Protein AF-A0A933ISQ3-F1 (afdb_monomer_lite)

Foldseek 3Di:
DDLDDLVVDPPPCPCQVPPPVNDPVVVVSVVVVVVVVVVVVVD

pLDDT: mean 89.8, std 8.4, range [58.62, 96.62]

Secondary structure (DSSP, 8-state):
--S-GGGS--S--HHHHT-TT---HHHHHHHHHHHHHHHHTT-

Radius of gyration: 11.87 Å; chains: 1; bounding box: 15×34×22 Å

Structure (mmCIF, N/CA/C/O backbone):
data_AF-A0A933ISQ3-F1
#
_entry.id   AF-A0A933ISQ3-F1
#
loop_
_atom_site.group_PDB
_atom_site.id
_atom_site.type_symbol
_atom_site.label_atom_id
_atom_site.label_alt_id
_atom_site.label_comp_id
_atom_site.label_asym_id
_atom_site.label_entity_id
_atom_site.label_seq_id
_atom_site.pdbx_PDB_ins_code
_atom_site.Cartn_x
_atom_site.Cartn_y
_atom_site.Cartn_z
_atom_site.occupancy
_atom_site.B_iso_or_equiv
_atom_site.auth_seq_id
_atom_site.auth_comp_id
_atom_site.auth_asym_id
_atom_site.auth_atom_id
_atom_site.pdbx_PDB_model_num
ATOM 1 N N . GLY A 1 1 ? 4.181 10.387 -7.297 1.00 58.62 1 GLY A N 1
ATOM 2 C CA . GLY A 1 1 ? 4.182 9.165 -6.477 1.00 58.62 1 GLY A CA 1
ATOM 3 C C . GLY A 1 1 ? 5.470 8.442 -6.766 1.00 58.62 1 GLY A C 1
ATOM 4 O O . GLY A 1 1 ? 5.914 8.517 -7.903 1.00 58.62 1 GLY A O 1
ATOM 5 N N . THR A 1 2 ? 6.104 7.861 -5.755 1.00 71.38 2 THR A N 1
ATOM 6 C CA . THR A 1 2 ? 7.230 6.946 -5.960 1.00 71.38 2 THR A CA 1
ATOM 7 C C . THR A 1 2 ? 6.681 5.527 -6.059 1.00 71.38 2 THR A C 1
ATOM 9 O O . THR A 1 2 ? 5.648 5.223 -5.460 1.00 71.38 2 THR A O 1
ATOM 12 N N . GLU A 1 3 ? 7.374 4.657 -6.786 1.00 83.00 3 GLU A N 1
ATOM 13 C CA . GLU A 1 3 ? 6.999 3.243 -6.948 1.00 83.00 3 GLU A CA 1
ATOM 14 C C . GLU A 1 3 ? 7.408 2.388 -5.731 1.00 83.00 3 GLU A C 1
ATOM 16 O O . GLU A 1 3 ? 7.480 1.164 -5.803 1.00 83.00 3 GLU A O 1
ATOM 21 N N . ASP A 1 4 ? 7.668 3.032 -4.593 1.00 85.56 4 ASP A N 1
ATOM 22 C CA . ASP A 1 4 ? 8.168 2.401 -3.379 1.00 85.56 4 ASP A CA 1
ATOM 23 C C . ASP A 1 4 ? 7.058 2.206 -2.336 1.00 85.56 4 ASP A C 1
ATOM 25 O O . ASP A 1 4 ? 6.069 2.946 -2.255 1.00 85.56 4 ASP A O 1
ATOM 29 N N . GLY A 1 5 ? 7.242 1.205 -1.475 1.00 86.69 5 GLY A N 1
ATOM 30 C CA . GLY A 1 5 ? 6.342 0.930 -0.356 1.00 86.69 5 GLY A CA 1
ATOM 31 C C . GLY A 1 5 ? 4.935 0.497 -0.788 1.00 86.69 5 GLY A C 1
ATOM 32 O O . GLY A 1 5 ? 4.731 -0.117 -1.833 1.00 86.69 5 GLY A O 1
ATOM 33 N N . VAL A 1 6 ? 3.926 0.792 0.039 1.00 90.06 6 VAL A N 1
ATOM 34 C CA . VAL A 1 6 ? 2.555 0.278 -0.170 1.00 90.06 6 VAL A CA 1
ATOM 35 C C . VAL A 1 6 ? 1.814 0.896 -1.356 1.00 90.06 6 VAL A C 1
ATOM 37 O O . VAL A 1 6 ? 0.793 0.355 -1.788 1.00 90.06 6 VAL A O 1
ATOM 40 N N . PHE A 1 7 ? 2.308 2.022 -1.875 1.00 89.81 7 PHE A N 1
ATOM 41 C CA . PHE A 1 7 ? 1.723 2.714 -3.023 1.00 89.81 7 PHE A CA 1
ATOM 42 C C . PHE A 1 7 ? 2.340 2.288 -4.358 1.00 89.81 7 PHE A C 1
ATOM 44 O O . PHE A 1 7 ? 1.668 2.435 -5.372 1.00 89.81 7 PHE A O 1
ATOM 51 N N . GLY A 1 8 ? 3.524 1.665 -4.347 1.00 89.00 8 GLY A N 1
ATOM 52 C CA . GLY A 1 8 ? 4.121 1.027 -5.526 1.00 89.00 8 GLY A CA 1
ATOM 53 C C . GLY A 1 8 ? 3.434 -0.274 -5.956 1.00 89.00 8 GLY A C 1
ATOM 54 O O . GLY A 1 8 ? 3.683 -0.799 -7.037 1.00 89.00 8 GLY A O 1
ATOM 55 N N . CYS A 1 9 ? 2.534 -0.826 -5.135 1.00 90.31 9 CYS A N 1
ATOM 56 C CA . CYS A 1 9 ? 1.765 -1.997 -5.540 1.00 90.31 9 CYS A CA 1
ATOM 57 C C . CYS A 1 9 ? 0.685 -1.637 -6.576 1.00 90.31 9 CYS A C 1
ATOM 59 O O . CYS A 1 9 ? -0.359 -1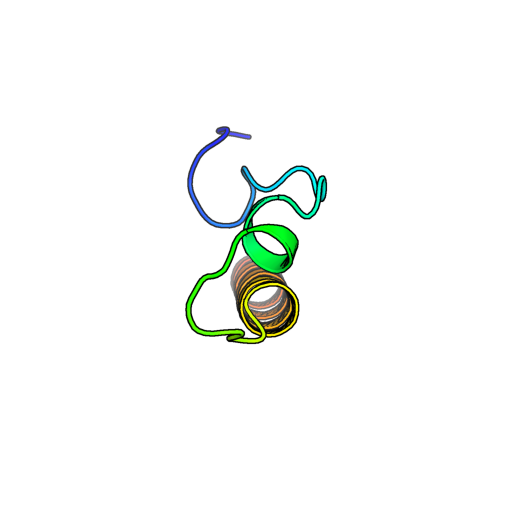.060 -6.242 1.00 90.31 9 CYS A O 1
ATOM 61 N N . VAL A 1 10 ? 0.901 -2.102 -7.808 1.00 89.25 10 VAL A N 1
ATOM 62 C CA . VAL A 1 10 ? 0.006 -1.935 -8.969 1.00 89.25 10 VAL A CA 1
ATOM 63 C C . VAL A 1 10 ? -1.124 -2.972 -9.068 1.00 89.25 10 VAL A C 1
ATOM 65 O O . VAL A 1 10 ? -1.907 -2.940 -10.010 1.00 89.25 10 VAL A O 1
ATOM 68 N N . GLY A 1 11 ? -1.251 -3.884 -8.098 1.00 86.94 11 GLY A N 1
ATOM 69 C CA . GLY A 1 11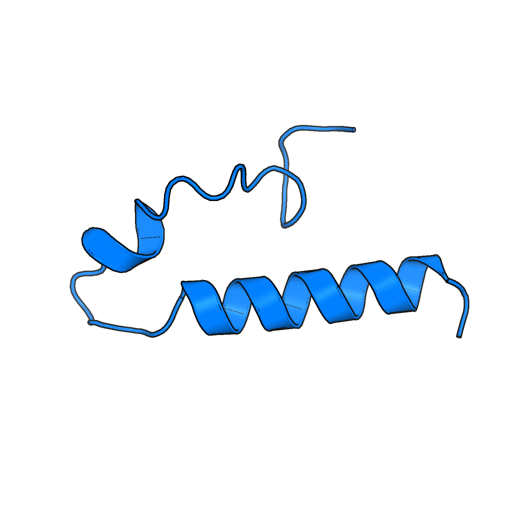 ? -2.401 -4.797 -8.014 1.00 86.94 11 GLY A CA 1
ATOM 70 C C . GLY A 1 11 ? -2.372 -5.995 -8.970 1.00 86.94 11 GLY A C 1
ATOM 71 O O . GLY A 1 11 ? -3.413 -6.596 -9.201 1.00 86.94 11 GLY A O 1
ATOM 72 N N . LEU A 1 12 ? -1.199 -6.372 -9.489 1.00 91.44 12 LEU A N 1
ATOM 73 C CA . LEU A 1 12 ? -1.027 -7.542 -10.368 1.00 91.44 12 LEU A CA 1
ATOM 74 C C . LEU A 1 12 ? -1.009 -8.894 -9.637 1.00 91.44 12 LEU A C 1
ATOM 76 O O . LEU A 1 12 ? -0.812 -9.915 -10.278 1.00 91.44 12 LEU A O 1
ATOM 80 N N . MET A 1 13 ? -1.175 -8.912 -8.312 1.00 90.12 13 MET A N 1
ATOM 81 C CA . MET A 1 13 ? -1.380 -10.134 -7.515 1.00 90.12 13 MET A CA 1
ATOM 82 C C . MET A 1 13 ? -0.242 -11.157 -7.436 1.00 90.12 13 MET A C 1
ATOM 84 O O . MET A 1 13 ? -0.338 -12.082 -6.639 1.00 90.12 13 MET A O 1
ATOM 88 N N . ALA A 1 14 ? 0.894 -10.912 -8.090 1.00 91.31 14 ALA A N 1
ATOM 89 C CA . ALA A 1 14 ? 2.050 -11.813 -8.075 1.00 91.31 14 ALA A CA 1
ATOM 90 C C . ALA A 1 14 ? 2.533 -12.244 -6.672 1.00 91.31 14 ALA A C 1
ATOM 92 O O . ALA A 1 14 ? 3.021 -13.358 -6.509 1.00 91.31 14 ALA A O 1
ATOM 93 N N . CYS A 1 15 ? 2.415 -11.381 -5.654 1.00 92.12 15 CYS A N 1
ATOM 94 C CA . CYS A 1 15 ? 2.791 -11.743 -4.285 1.00 92.12 15 CYS A CA 1
ATOM 95 C C . CYS A 1 15 ? 1.860 -12.798 -3.668 1.00 92.12 15 CYS A C 1
ATOM 97 O O . CYS A 1 15 ? 2.337 -13.620 -2.897 1.00 92.12 15 CYS A O 1
ATOM 99 N N . GLU A 1 16 ? 0.562 -12.761 -3.979 1.00 94.50 16 GLU A N 1
ATOM 100 C CA . GLU A 1 16 ? -0.418 -13.732 -3.474 1.00 94.50 16 GLU A CA 1
ATOM 101 C C . GLU A 1 16 ? -0.216 -15.085 -4.165 1.00 94.50 16 GLU A C 1
ATOM 103 O O . GLU A 1 16 ? -0.049 -16.101 -3.499 1.00 94.50 16 GLU A O 1
ATOM 108 N N . ASP A 1 17 ? -0.131 -15.068 -5.499 1.00 93.56 17 ASP A N 1
ATOM 109 C CA . ASP A 1 17 ? -0.105 -16.279 -6.326 1.00 93.56 17 ASP A CA 1
ATOM 110 C C . ASP A 1 17 ? 1.178 -17.106 -6.139 1.00 93.56 17 ASP A C 1
ATOM 112 O O . ASP A 1 17 ? 1.157 -18.330 -6.247 1.00 93.56 17 ASP A O 1
ATOM 116 N N . ASN A 1 18 ? 2.301 -16.447 -5.835 1.00 94.25 18 ASN A N 1
ATOM 117 C CA . ASN A 1 18 ? 3.604 -17.102 -5.700 1.00 94.25 18 ASN A CA 1
ATOM 118 C C . ASN A 1 18 ? 4.030 -17.323 -4.239 1.00 94.25 18 ASN A C 1
ATOM 120 O O . ASN A 1 18 ? 5.187 -17.678 -3.996 1.00 94.25 18 ASN A O 1
ATOM 124 N N . CYS A 1 19 ? 3.159 -17.076 -3.252 1.00 94.56 19 CYS A N 1
ATOM 125 C CA . CYS A 1 19 ? 3.540 -17.207 -1.847 1.00 94.56 19 CYS A CA 1
ATOM 126 C C . CYS A 1 19 ? 3.715 -18.691 -1.463 1.00 94.56 19 CYS A C 1
ATOM 128 O O . CYS A 1 19 ? 2.729 -19.421 -1.399 1.00 94.56 19 CYS A O 1
ATOM 130 N N . PRO A 1 20 ? 4.930 -19.153 -1.102 1.00 96.62 20 PRO A N 1
ATOM 131 C CA . PRO A 1 20 ? 5.166 -20.560 -0.762 1.00 96.62 20 PRO A CA 1
ATOM 132 C C . PRO A 1 20 ? 4.564 -20.964 0.590 1.00 96.62 20 PRO A C 1
ATOM 134 O O . PRO A 1 20 ? 4.496 -22.148 0.901 1.00 96.62 20 PRO A O 1
ATOM 137 N N . MET A 1 21 ? 4.189 -19.982 1.416 1.00 95.81 21 MET A N 1
ATOM 138 C CA . MET A 1 21 ? 3.594 -20.192 2.739 1.00 95.81 21 MET A CA 1
ATOM 139 C C . MET A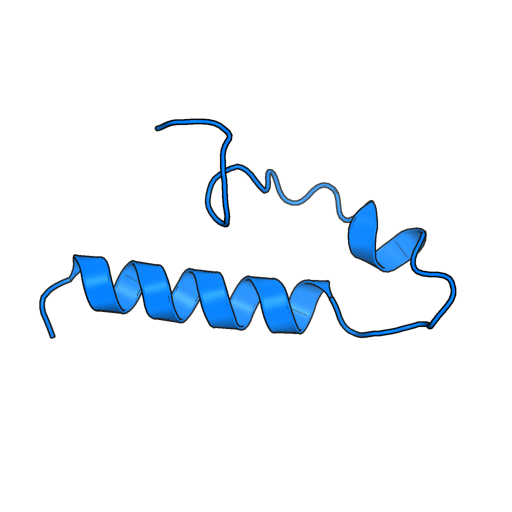 1 21 ? 2.090 -19.908 2.761 1.00 95.81 21 MET A C 1
ATOM 141 O O . MET A 1 21 ? 1.506 -19.910 3.841 1.00 95.81 21 MET A O 1
ATOM 145 N N . GLU A 1 22 ? 1.488 -19.621 1.599 1.00 93.19 22 GLU A N 1
ATOM 146 C CA . GLU A 1 22 ? 0.041 -19.399 1.440 1.00 93.19 22 GLU A CA 1
ATOM 147 C C . GLU A 1 22 ? -0.526 -18.382 2.448 1.00 93.19 22 GLU A C 1
ATOM 149 O O . GLU A 1 22 ? -1.620 -18.520 2.998 1.00 93.19 22 GLU A O 1
ATOM 154 N N . LEU A 1 23 ? 0.260 -17.338 2.727 1.00 94.44 23 LEU A N 1
ATOM 155 C CA . LEU A 1 23 ? -0.151 -16.249 3.601 1.00 94.44 23 LEU A CA 1
ATOM 156 C C . LEU A 1 23 ? -1.065 -15.287 2.824 1.00 94.44 23 LEU A C 1
ATOM 158 O O . LEU A 1 23 ? -0.786 -15.015 1.658 1.00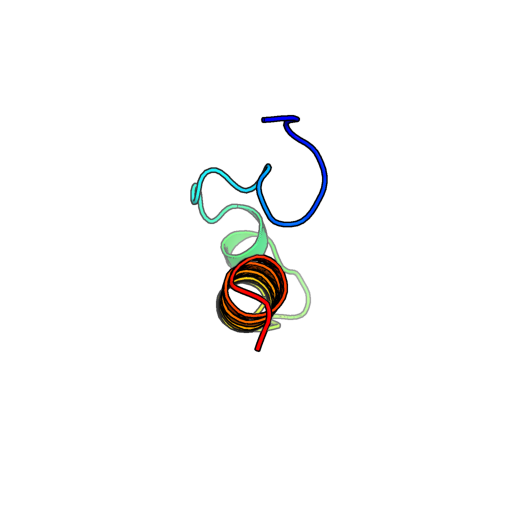 94.44 23 LEU A O 1
ATOM 162 N N . PRO A 1 24 ? -2.085 -14.687 3.467 1.00 93.88 24 PRO A N 1
ATOM 163 C CA . PRO A 1 24 ? -3.010 -13.754 2.818 1.00 93.88 24 PRO A CA 1
ATOM 164 C C . PRO A 1 24 ? -2.372 -12.362 2.634 1.00 93.88 24 PRO A C 1
ATOM 166 O O . PRO A 1 24 ? -2.764 -11.376 3.276 1.00 93.88 24 PRO A O 1
ATOM 169 N N . LEU A 1 25 ? -1.339 -12.272 1.796 1.00 93.44 25 LEU A N 1
ATOM 170 C CA . LEU A 1 25 ? -0.516 -11.075 1.605 1.00 93.44 25 LEU A CA 1
ATOM 171 C C . LEU A 1 25 ? -1.318 -9.916 0.999 1.00 93.44 25 LEU A C 1
ATOM 173 O O . LEU A 1 25 ? -1.136 -8.764 1.403 1.00 93.44 25 LEU A O 1
ATOM 177 N N . GLN A 1 26 ? -2.258 -10.200 0.097 1.00 92.44 26 GLN A N 1
ATOM 178 C CA . GLN A 1 26 ? -3.159 -9.211 -0.493 1.00 92.44 26 GLN A CA 1
ATOM 179 C C . GLN A 1 26 ? -4.003 -8.514 0.577 1.00 92.44 26 GLN A C 1
ATOM 181 O O . GLN A 1 26 ? -4.139 -7.285 0.571 1.00 92.44 26 GLN A O 1
ATOM 186 N N . MET A 1 27 ? -4.547 -9.281 1.525 1.00 93.75 27 MET A N 1
ATOM 187 C CA . MET A 1 27 ? -5.379 -8.744 2.601 1.00 93.75 27 MET A CA 1
ATOM 188 C C . MET A 1 27 ? -4.558 -7.860 3.544 1.00 93.75 27 MET A C 1
ATOM 190 O O . MET A 1 27 ? -4.993 -6.761 3.905 1.00 93.75 27 MET A O 1
ATOM 194 N N . GLN A 1 28 ? -3.351 -8.302 3.904 1.00 93.62 28 GLN A N 1
ATOM 195 C CA . GLN A 1 28 ? -2.4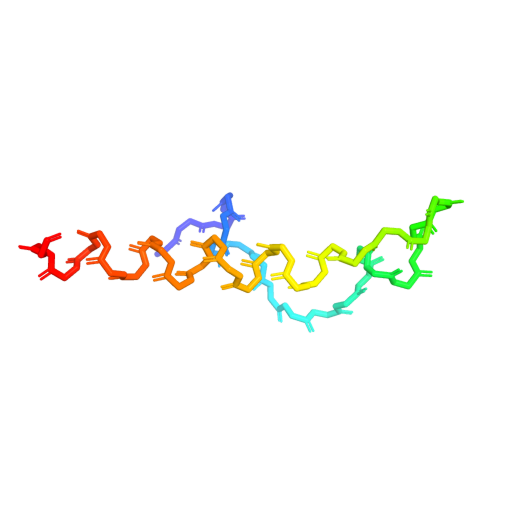39 -7.518 4.737 1.00 93.62 28 GLN A CA 1
ATOM 196 C C . GLN A 1 28 ? -2.024 -6.216 4.039 1.00 93.62 28 GLN A C 1
ATOM 198 O O . GLN A 1 28 ? -2.062 -5.143 4.645 1.00 93.62 28 GLN A O 1
ATOM 203 N N . LEU A 1 29 ? -1.711 -6.271 2.745 1.00 94.62 29 LEU A N 1
ATOM 204 C CA . LEU A 1 29 ? -1.364 -5.090 1.964 1.00 94.62 29 LEU A CA 1
ATOM 205 C C . LEU A 1 29 ? -2.536 -4.105 1.859 1.00 94.62 29 LEU A C 1
ATOM 207 O O . LEU A 1 29 ? -2.349 -2.901 2.046 1.00 94.62 29 LEU A O 1
ATOM 211 N N . ALA A 1 30 ? -3.756 -4.595 1.621 1.00 93.88 30 ALA A N 1
ATOM 212 C CA . ALA A 1 30 ? -4.960 -3.766 1.600 1.00 93.88 30 ALA A CA 1
ATOM 213 C C . ALA A 1 30 ? -5.195 -3.069 2.948 1.00 93.88 30 ALA A C 1
ATOM 215 O O . ALA A 1 30 ? -5.542 -1.885 2.985 1.00 93.88 30 ALA A O 1
ATOM 216 N N . PHE A 1 31 ? -4.966 -3.774 4.058 1.00 95.31 31 PHE A N 1
ATOM 217 C CA . PHE A 1 31 ? -5.052 -3.204 5.400 1.00 95.31 31 PHE A CA 1
ATOM 218 C C . PHE A 1 31 ? -4.053 -2.059 5.605 1.00 95.31 31 PHE A C 1
ATOM 220 O O . PHE A 1 31 ? -4.444 -0.977 6.052 1.00 95.31 31 PHE A O 1
ATOM 227 N N . VAL A 1 32 ? -2.785 -2.253 5.229 1.00 94.50 32 VAL A N 1
ATOM 228 C CA . VAL A 1 32 ? -1.763 -1.205 5.366 1.00 94.50 32 VAL A CA 1
ATOM 229 C C . VAL A 1 32 ? -2.065 -0.017 4.449 1.00 94.50 32 VAL A C 1
ATOM 231 O O . VAL A 1 32 ? -2.012 1.120 4.911 1.00 94.50 32 VAL A O 1
ATOM 234 N N . ARG A 1 33 ? -2.472 -0.241 3.190 1.00 93.88 33 ARG A N 1
ATOM 235 C CA . ARG A 1 33 ? -2.862 0.843 2.265 1.00 93.88 33 ARG A CA 1
ATOM 236 C C . ARG A 1 33 ? -3.989 1.703 2.834 1.00 93.88 33 ARG A C 1
ATOM 238 O O . ARG A 1 33 ? -3.905 2.926 2.778 1.00 93.88 33 ARG A O 1
ATOM 245 N N . ARG A 1 34 ? -5.012 1.080 3.431 1.00 94.69 34 ARG A N 1
ATOM 246 C CA . ARG A 1 34 ? -6.110 1.798 4.102 1.00 94.69 34 ARG A CA 1
ATOM 247 C C . ARG A 1 34 ? -5.600 2.622 5.281 1.00 94.69 34 ARG A C 1
ATOM 249 O O . ARG A 1 34 ? -5.960 3.787 5.392 1.00 94.69 34 ARG A O 1
ATOM 256 N N . LYS A 1 35 ? -4.730 2.060 6.127 1.00 95.44 35 LYS A N 1
ATOM 257 C CA . LYS A 1 35 ? -4.124 2.802 7.245 1.00 95.44 35 LYS A CA 1
ATOM 258 C C . LYS A 1 35 ? -3.293 3.997 6.783 1.00 95.44 35 LYS A C 1
ATOM 260 O O . LYS A 1 35 ? -3.420 5.064 7.366 1.00 95.44 35 LYS A O 1
ATOM 265 N N . MET A 1 36 ? -2.491 3.843 5.731 1.00 93.00 36 MET A N 1
ATOM 266 C CA . MET A 1 36 ? -1.677 4.942 5.200 1.00 93.00 36 MET A CA 1
ATOM 267 C C . MET A 1 36 ? -2.535 6.024 4.542 1.00 93.00 36 MET A C 1
ATOM 269 O O . MET A 1 36 ? -2.256 7.207 4.709 1.00 93.00 36 MET A O 1
ATOM 273 N N . ALA A 1 37 ? -3.616 5.638 3.858 1.00 92.25 37 ALA A N 1
ATOM 274 C CA . ALA A 1 37 ? -4.594 6.593 3.345 1.00 92.25 37 ALA A CA 1
ATOM 275 C C . ALA A 1 37 ? -5.259 7.386 4.482 1.00 92.25 37 ALA A C 1
ATOM 277 O O . ALA A 1 37 ? -5.368 8.603 4.391 1.00 92.25 37 ALA A O 1
ATOM 278 N N . LEU A 1 38 ? -5.649 6.717 5.574 1.00 95.12 38 LEU A N 1
ATOM 279 C CA . LEU A 1 38 ? -6.205 7.378 6.759 1.00 95.12 38 LEU A CA 1
ATOM 280 C C . LEU A 1 38 ? -5.193 8.318 7.428 1.00 95.12 38 LEU A C 1
ATOM 282 O O . LEU A 1 38 ? -5.553 9.443 7.756 1.00 95.12 38 LEU A O 1
ATOM 286 N N . ALA A 1 39 ? -3.934 7.896 7.563 1.00 92.81 39 ALA A N 1
ATOM 287 C CA . ALA A 1 39 ? -2.868 8.732 8.113 1.00 92.81 39 ALA A CA 1
ATOM 288 C C . ALA A 1 39 ? -2.636 10.002 7.271 1.00 92.81 39 ALA A C 1
ATOM 290 O O . ALA A 1 39 ? -2.450 11.085 7.818 1.00 92.81 39 ALA A O 1
ATOM 291 N N . GLY A 1 40 ? -2.714 9.896 5.939 1.00 90.06 40 GLY A N 1
ATOM 292 C CA . GLY A 1 40 ? -2.625 11.047 5.033 1.00 90.06 40 GLY A CA 1
ATOM 293 C C . GLY A 1 40 ? -3.813 12.013 5.118 1.00 90.06 40 GLY A C 1
ATOM 294 O O . GLY A 1 40 ? -3.679 13.174 4.740 1.00 90.06 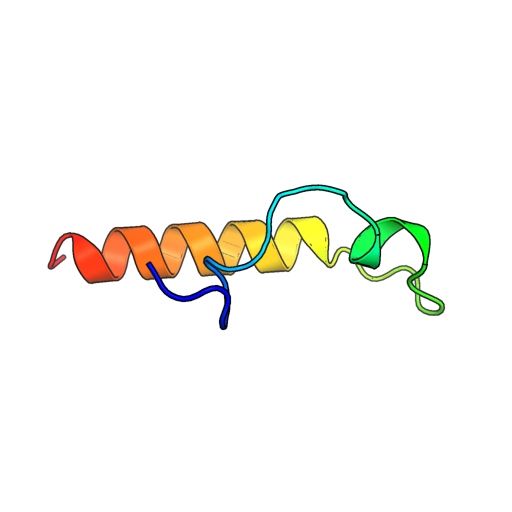40 GLY A O 1
ATOM 295 N N . LEU A 1 41 ? -4.961 11.563 5.638 1.00 91.31 41 LEU A N 1
ATOM 296 C CA . LEU A 1 41 ? -6.146 12.397 5.872 1.00 91.31 41 LEU A CA 1
ATOM 297 C C . LEU A 1 41 ? -6.106 13.146 7.219 1.00 91.31 41 LEU A C 1
ATOM 299 O O . LEU A 1 41 ? -7.065 13.849 7.537 1.00 91.31 41 LEU A O 1
ATOM 303 N N . GLY A 1 42 ? -5.023 13.026 7.997 1.00 75.88 42 GLY A N 1
ATOM 304 C CA . GLY A 1 42 ? -4.796 13.826 9.206 1.00 75.88 42 GLY A CA 1
ATOM 305 C C . GLY A 1 42 ? -5.772 13.556 10.355 1.00 75.88 42 GLY A C 1
ATOM 306 O O . GLY A 1 42 ? -6.029 14.463 11.146 1.00 75.88 42 GLY A O 1
ATOM 307 N N . ARG A 1 43 ? -6.340 12.346 10.429 1.00 58.88 43 ARG A N 1
ATOM 308 C CA . ARG A 1 43 ? -7.116 11.886 11.591 1.00 58.88 43 ARG A CA 1
ATOM 309 C C . ARG A 1 43 ? -6.254 11.093 12.558 1.00 58.88 43 ARG A C 1
ATOM 311 O O . ARG A 1 43 ? -5.460 10.260 12.068 1.00 58.88 43 ARG A O 1
#

Sequence (43 aa):
GTEDGVFGCVGLMACEDNCPMELPLQMQLAFVRRKMALAGLGR